Protein AF-A0A0S8G6Y3-F1 (afdb_monomer)

Organism: NCBI:txid1703780

Nearest PDB structures (foldseek):
  7f0o-assembly1_A  TM=4.039E-01  e=5.514E-02  Aspergillus novofumigatus
  8j1c-assembly2_C  TM=6.150E-01  e=6.238E-01  Pseudomonas veronii
  3ec9-assembly1_A  TM=3.733E-01  e=1.213E-01  Burkholderia thailandensis E264
  4hvn-assem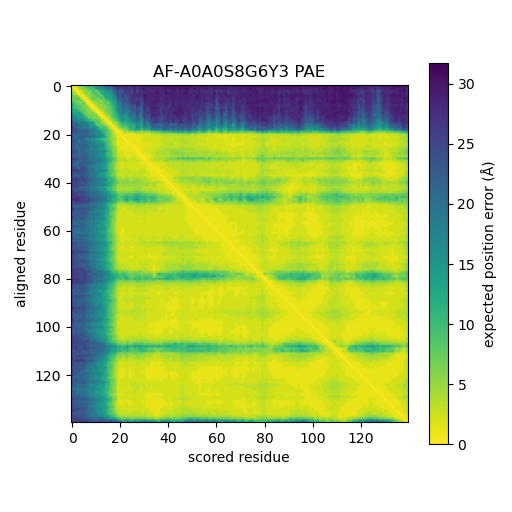bly1_B  TM=4.322E-01  e=3.019E+00  Catenulispora acidiphila DSM 44928
  3dm8-assembly1_A-2  TM=3.164E-01  e=7.042E-01  Rhodopseudomonas palustris

Foldseek 3Di:
DDDPPPPVVVVVVVPPPPPLLLVCLVVVNNPFQAEDDPPAPWAFDPCCPPCNVLVVVVCVSCVVSVVSPVSSCVVPDVDPDDWDKDWDGWTARPVQQKIWTKIWTADPPDPFFRGKMKIFIAHNVVRDGPHIYIYTHTDD

Radius of gyration: 18.97 Å; Cα contacts (8 Å, |Δi|>4): 205; chains: 1; bounding box: 34×41×75 Å

pLDDT: mean 87.9, std 16.83, range [37.69, 98.69]

Solven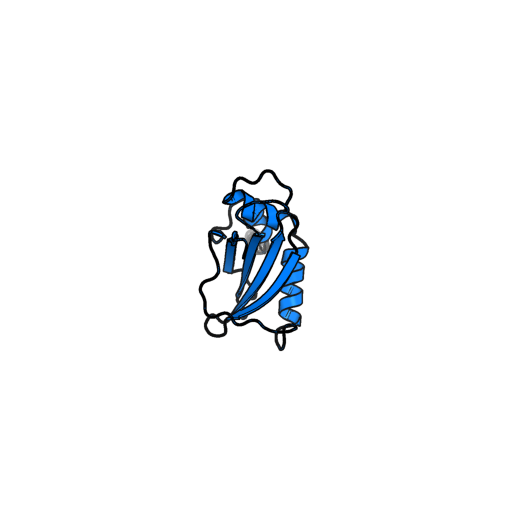t-accessible surface area (backbone atoms only — not comparable to full-atom values): 8390 Å² total; per-residue (Å²): 142,90,84,73,78,71,66,64,64,61,62,67,70,71,74,77,68,80,71,56,66,65,58,29,51,71,67,74,67,48,89,51,66,42,87,40,71,85,83,72,82,55,40,78,45,76,88,40,62,99,42,34,67,62,51,50,54,54,48,48,61,51,67,75,44,56,75,46,58,52,49,65,47,54,78,80,41,98,69,92,72,89,67,62,70,41,82,75,52,43,21,43,18,78,88,77,42,28,39,36,41,33,31,40,20,68,44,82,91,50,93,64,33,42,25,41,38,39,34,42,33,28,35,58,93,76,68,41,82,73,36,35,22,34,34,80,35,64,58,130

Structure (mmCIF, N/CA/C/O backbone):
data_AF-A0A0S8G6Y3-F1
#
_entry.id   AF-A0A0S8G6Y3-F1
#
loop_
_atom_site.group_PDB
_atom_site.id
_atom_site.type_symbol
_atom_site.label_atom_id
_atom_site.label_alt_id
_atom_site.label_comp_id
_atom_site.label_asym_id
_atom_site.label_entity_id
_atom_site.label_seq_id
_atom_site.pdbx_PDB_ins_code
_atom_site.Cartn_x
_atom_site.Cartn_y
_atom_site.Cartn_z
_atom_site.occupancy
_atom_site.B_iso_or_equiv
_atom_site.auth_seq_id
_atom_site.auth_comp_id
_atom_site.auth_asym_id
_atom_site.auth_atom_id
_atom_site.pdbx_PDB_model_num
ATOM 1 N N . MET A 1 1 ? 8.335 -24.201 52.602 1.00 45.75 1 MET A N 1
ATOM 2 C CA . MET A 1 1 ? 7.619 -24.342 51.315 1.00 45.75 1 MET A CA 1
ATOM 3 C C . MET A 1 1 ? 7.036 -22.987 50.979 1.00 45.75 1 MET A C 1
ATOM 5 O O . MET A 1 1 ? 6.250 -22.537 51.787 1.00 45.75 1 MET A O 1
ATOM 9 N N . ASN A 1 2 ? 7.523 -22.307 49.932 1.00 49.50 2 ASN A N 1
ATOM 10 C CA . ASN A 1 2 ? 6.909 -21.140 49.261 1.00 49.50 2 ASN A CA 1
ATOM 11 C C . ASN A 1 2 ? 7.948 -20.544 48.292 1.00 49.50 2 ASN A C 1
ATOM 13 O O . ASN A 1 2 ? 8.603 -19.555 48.598 1.00 49.50 2 ASN A O 1
ATOM 17 N N . LYS A 1 3 ? 8.177 -21.203 47.149 1.00 51.06 3 LYS A N 1
ATOM 18 C CA . LYS A 1 3 ? 9.054 -20.698 46.067 1.00 51.06 3 LYS A CA 1
ATOM 19 C C . LYS A 1 3 ? 8.464 -20.898 44.661 1.00 51.06 3 LYS A C 1
ATOM 21 O O . LYS A 1 3 ? 9.182 -20.786 43.680 1.00 51.06 3 LYS A O 1
ATOM 26 N N . ILE A 1 4 ? 7.166 -21.194 44.555 1.00 51.72 4 ILE A N 1
ATOM 27 C CA . ILE A 1 4 ? 6.521 -21.511 43.265 1.00 51.72 4 ILE A CA 1
ATOM 28 C C . ILE A 1 4 ? 5.763 -20.297 42.684 1.00 51.72 4 ILE A C 1
ATOM 30 O O . ILE A 1 4 ? 5.500 -20.250 41.490 1.00 51.72 4 ILE A O 1
ATOM 34 N N . CYS A 1 5 ? 5.489 -19.253 43.477 1.00 48.59 5 CYS A N 1
ATOM 35 C CA . CYS A 1 5 ? 4.620 -18.153 43.033 1.00 48.59 5 CYS A CA 1
ATOM 36 C C . CYS A 1 5 ? 5.286 -17.127 42.087 1.00 48.59 5 CYS A C 1
ATOM 38 O O . CYS A 1 5 ? 4.589 -16.422 41.367 1.00 48.59 5 CYS A O 1
ATOM 40 N N . SER A 1 6 ? 6.621 -17.030 42.042 1.00 49.47 6 SER A N 1
ATOM 41 C CA . SER A 1 6 ? 7.293 -15.947 41.293 1.00 49.47 6 SER A CA 1
ATOM 42 C C . SER A 1 6 ? 7.605 -16.256 39.825 1.00 49.47 6 SER A C 1
ATOM 44 O O . SER A 1 6 ? 7.946 -15.339 39.087 1.00 49.47 6 SER A O 1
ATOM 46 N N . ILE A 1 7 ? 7.486 -17.508 39.370 1.00 49.56 7 ILE A N 1
ATOM 47 C CA . ILE A 1 7 ? 7.872 -17.886 37.994 1.00 49.56 7 ILE A CA 1
ATOM 48 C C . ILE A 1 7 ? 6.730 -17.635 36.989 1.00 49.56 7 ILE A C 1
ATOM 50 O O . ILE A 1 7 ? 6.986 -17.340 35.825 1.00 49.56 7 ILE A O 1
ATOM 54 N N . ILE A 1 8 ? 5.469 -17.652 37.434 1.00 50.84 8 ILE A N 1
ATOM 55 C CA . ILE A 1 8 ? 4.305 -17.495 36.541 1.00 50.84 8 ILE A CA 1
ATOM 56 C C . ILE A 1 8 ? 4.139 -16.038 36.064 1.00 50.84 8 ILE A C 1
ATOM 58 O O . ILE A 1 8 ? 3.742 -15.804 34.925 1.00 50.84 8 ILE A O 1
ATOM 62 N N . VAL A 1 9 ? 4.533 -15.049 36.874 1.00 50.50 9 VAL A N 1
ATOM 63 C CA . VAL A 1 9 ? 4.421 -13.621 36.512 1.00 50.50 9 VAL A CA 1
ATOM 64 C C . VAL A 1 9 ? 5.449 -13.209 35.446 1.00 50.50 9 VAL A C 1
ATOM 66 O O . VAL A 1 9 ? 5.171 -12.333 34.631 1.00 50.50 9 VAL A O 1
ATOM 69 N N . LEU A 1 10 ? 6.605 -13.881 35.375 1.00 42.72 10 LEU A N 1
ATOM 70 C CA . LEU A 1 10 ? 7.630 -13.592 34.363 1.00 42.72 10 LEU A CA 1
ATOM 71 C C . LEU A 1 10 ? 7.221 -14.080 32.958 1.00 42.72 10 LEU A C 1
ATOM 73 O O . LEU A 1 10 ? 7.642 -13.505 31.959 1.00 42.72 10 LEU A O 1
ATOM 77 N N . CYS A 1 11 ? 6.358 -15.099 32.871 1.00 43.19 11 CYS A N 1
ATOM 78 C CA . CYS A 1 11 ? 5.889 -15.648 31.596 1.00 43.19 11 CYS A CA 1
ATOM 79 C C . CYS A 1 11 ? 4.795 -14.778 30.942 1.00 43.19 11 CYS A C 1
ATOM 81 O O . CYS A 1 11 ? 4.710 -14.719 29.719 1.00 43.19 11 CYS A O 1
ATOM 83 N N . MET A 1 12 ? 4.018 -14.020 31.730 1.00 42.44 12 MET A N 1
ATOM 84 C CA . MET A 1 12 ? 3.025 -13.073 31.192 1.00 42.44 12 MET A CA 1
ATOM 85 C C . MET A 1 12 ? 3.646 -11.790 30.615 1.00 42.44 12 MET A C 1
ATOM 87 O O . MET A 1 12 ? 3.022 -11.148 29.778 1.00 42.44 12 MET A O 1
ATOM 91 N N . MET A 1 13 ? 4.878 -11.427 30.995 1.00 44.94 13 MET A N 1
ATOM 92 C CA . MET A 1 13 ? 5.555 -10.235 30.453 1.00 44.94 13 MET A CA 1
ATOM 93 C C . MET A 1 13 ? 6.292 -10.477 29.123 1.00 44.94 13 MET A C 1
ATOM 95 O O . MET A 1 13 ? 6.786 -9.528 28.520 1.00 44.94 13 MET A O 1
ATOM 99 N N . LEU A 1 14 ? 6.365 -11.722 28.639 1.00 44.75 14 LEU A N 1
ATOM 100 C CA . LEU A 1 14 ? 7.066 -12.082 27.396 1.00 44.75 14 LEU A CA 1
ATOM 101 C C . LEU A 1 14 ? 6.177 -12.068 26.138 1.00 44.75 14 LEU A C 1
ATOM 103 O O . LEU A 1 14 ? 6.687 -12.284 25.043 1.00 44.75 14 LEU A O 1
ATOM 107 N N . MET A 1 15 ? 4.875 -11.791 26.267 1.00 37.69 15 MET A N 1
ATOM 108 C CA . MET A 1 15 ? 3.89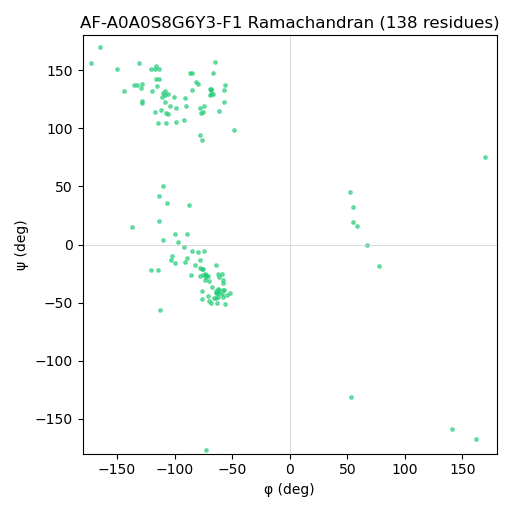1 -11.948 25.179 1.00 37.69 15 MET A CA 1
ATOM 109 C C . MET A 1 15 ? 3.275 -10.632 24.674 1.00 37.69 15 MET A C 1
ATOM 111 O O . MET A 1 15 ? 2.245 -10.651 24.014 1.00 37.69 15 MET A O 1
ATOM 115 N N . CYS A 1 16 ? 3.922 -9.488 24.916 1.00 41.94 16 CYS A N 1
ATOM 116 C CA . CYS A 1 16 ? 3.596 -8.227 24.237 1.00 41.94 16 CYS A CA 1
ATOM 117 C C . CYS A 1 16 ? 4.713 -7.819 23.269 1.00 41.94 16 CYS A C 1
ATOM 119 O O . CYS A 1 16 ? 5.184 -6.684 23.287 1.00 41.94 16 CYS A O 1
ATOM 121 N N . LYS A 1 17 ? 5.157 -8.728 22.393 1.00 46.12 17 LYS A N 1
ATOM 122 C CA . LYS A 1 17 ? 5.716 -8.267 21.120 1.00 46.12 17 LYS A CA 1
ATOM 123 C C . LYS A 1 17 ? 4.526 -7.910 20.241 1.00 46.12 17 LYS A C 1
ATOM 125 O O . LYS A 1 17 ? 3.955 -8.779 19.591 1.00 46.12 17 LYS A O 1
ATOM 130 N N . SER A 1 18 ? 4.144 -6.631 20.253 1.00 45.56 18 SER A N 1
ATOM 131 C CA . SER A 1 18 ? 3.508 -6.013 19.087 1.00 45.56 18 SER A CA 1
ATOM 132 C C . SER A 1 18 ? 4.395 -6.380 17.905 1.00 45.56 18 SER A C 1
ATOM 134 O O . SER A 1 18 ? 5.494 -5.840 17.775 1.00 45.56 18 SER A O 1
ATOM 136 N N . THR A 1 19 ? 4.006 -7.405 17.154 1.00 61.28 19 THR A N 1
ATOM 137 C CA . THR A 1 19 ? 4.857 -7.911 16.087 1.00 61.28 19 THR A CA 1
ATOM 138 C C . THR A 1 19 ? 4.688 -6.932 14.942 1.00 61.28 19 THR A C 1
ATOM 140 O O . THR A 1 19 ? 3.568 -6.669 14.512 1.00 61.28 19 THR A O 1
ATOM 143 N N . ASP A 1 20 ? 5.781 -6.276 14.565 1.00 86.69 20 ASP A N 1
ATOM 144 C CA . ASP A 1 20 ? 5.760 -5.241 13.542 1.00 86.69 20 ASP A CA 1
ATOM 145 C C . ASP A 1 20 ? 5.290 -5.867 12.223 1.00 86.69 20 ASP A C 1
ATOM 147 O O . ASP A 1 20 ? 5.945 -6.751 11.672 1.00 86.69 20 ASP A O 1
ATOM 151 N N . VAL A 1 21 ? 4.127 -5.442 11.725 1.00 92.12 21 VAL A N 1
ATOM 152 C CA . VAL A 1 21 ? 3.551 -5.979 10.485 1.00 92.12 21 VAL A CA 1
ATOM 153 C C . VAL A 1 21 ? 4.498 -5.796 9.296 1.00 92.12 21 VAL A C 1
ATOM 155 O O . VAL A 1 21 ? 4.542 -6.644 8.410 1.00 92.12 21 VAL A O 1
ATOM 158 N N . PHE A 1 22 ? 5.319 -4.742 9.296 1.00 94.50 22 PHE A N 1
ATOM 159 C CA . PHE A 1 22 ? 6.308 -4.521 8.245 1.00 94.50 22 PHE A CA 1
ATOM 160 C C . PHE A 1 22 ? 7.445 -5.540 8.314 1.00 94.50 22 PHE A C 1
ATOM 162 O O . PHE A 1 22 ? 7.940 -5.963 7.275 1.00 94.50 22 PHE A O 1
ATOM 169 N N . GLU A 1 23 ? 7.791 -6.017 9.510 1.00 93.62 23 GLU A N 1
ATOM 170 C CA . GLU A 1 23 ? 8.743 -7.115 9.679 1.00 93.62 23 GLU A CA 1
ATOM 171 C C . GLU A 1 23 ? 8.186 -8.435 9.138 1.00 93.62 23 GLU A C 1
ATOM 173 O O . GLU A 1 23 ? 8.910 -9.211 8.516 1.00 93.62 23 GLU A O 1
ATOM 178 N N . HIS A 1 24 ? 6.884 -8.679 9.301 1.00 93.75 24 HIS A N 1
ATOM 179 C CA . HIS A 1 24 ? 6.242 -9.833 8.674 1.00 93.75 24 HIS A CA 1
ATOM 180 C C . HIS A 1 24 ? 6.270 -9.758 7.149 1.00 93.75 24 HIS A C 1
ATOM 182 O O . HIS A 1 24 ? 6.520 -10.777 6.506 1.00 93.75 24 HIS A O 1
ATOM 188 N N . ILE A 1 25 ? 6.057 -8.567 6.578 1.00 94.12 25 ILE A N 1
ATOM 189 C CA . ILE A 1 25 ? 6.144 -8.359 5.130 1.00 94.12 25 ILE A CA 1
ATOM 190 C C . ILE A 1 25 ? 7.574 -8.609 4.632 1.00 94.12 25 ILE A C 1
ATOM 192 O O . ILE A 1 25 ? 7.739 -9.335 3.658 1.00 94.12 25 ILE A O 1
ATOM 196 N N . ARG A 1 26 ? 8.606 -8.073 5.304 1.00 93.94 26 ARG A N 1
ATOM 197 C CA . ARG A 1 26 ? 10.019 -8.310 4.929 1.00 93.94 26 ARG A CA 1
ATOM 198 C C . ARG A 1 26 ? 10.390 -9.785 4.898 1.00 93.94 26 ARG A C 1
ATOM 200 O O . ARG A 1 26 ? 11.170 -10.204 4.054 1.00 93.94 26 ARG A O 1
ATOM 207 N N . ASN A 1 27 ? 9.867 -10.544 5.855 1.00 93.25 27 ASN A N 1
ATOM 208 C CA . ASN A 1 27 ? 10.175 -11.960 6.011 1.00 93.25 27 ASN A CA 1
ATOM 209 C C . ASN A 1 27 ? 9.233 -12.870 5.205 1.00 93.25 27 ASN A C 1
ATOM 211 O O . ASN A 1 27 ? 9.250 -14.078 5.424 1.00 93.25 27 ASN A O 1
ATOM 215 N N . ASP A 1 28 ? 8.391 -12.312 4.326 1.00 90.62 28 ASP A N 1
ATOM 216 C CA . ASP A 1 28 ? 7.408 -13.055 3.525 1.00 90.62 28 ASP A CA 1
ATOM 217 C C . ASP A 1 28 ? 6.454 -13.924 4.374 1.00 90.62 28 ASP A C 1
ATOM 219 O O . ASP A 1 28 ? 6.010 -14.991 3.960 1.00 90.62 28 ASP A O 1
ATOM 223 N N . THR A 1 29 ? 6.135 -13.466 5.589 1.00 91.50 29 THR A N 1
ATOM 224 C CA . THR A 1 29 ? 5.224 -14.149 6.537 1.00 91.50 29 THR A CA 1
ATOM 225 C C . THR A 1 29 ? 3.897 -13.418 6.732 1.00 91.50 29 THR A C 1
ATOM 227 O O . THR A 1 29 ? 3.096 -13.798 7.583 1.00 91.50 29 THR A O 1
ATOM 230 N N . TYR A 1 30 ? 3.670 -12.334 5.989 1.00 90.88 30 TYR A N 1
ATOM 231 C CA . TYR A 1 30 ? 2.396 -11.627 5.988 1.00 90.88 30 TYR A CA 1
ATOM 232 C C . TYR A 1 30 ? 1.500 -12.176 4.873 1.00 90.88 30 TYR A C 1
ATOM 234 O O . TYR A 1 30 ? 1.718 -11.896 3.697 1.00 90.88 30 TYR A O 1
ATOM 242 N N . ASP A 1 31 ? 0.467 -12.928 5.248 1.00 89.69 31 ASP A N 1
ATOM 243 C CA . ASP A 1 31 ? -0.367 -13.687 4.301 1.00 89.69 31 ASP A CA 1
ATOM 244 C C . ASP A 1 31 ? -1.347 -12.824 3.479 1.00 89.69 31 ASP A C 1
ATOM 246 O O . ASP A 1 31 ? -2.028 -13.323 2.584 1.00 89.69 31 ASP A O 1
ATOM 250 N N . HIS A 1 32 ? -1.435 -11.520 3.759 1.00 93.00 32 HIS A N 1
ATOM 251 C CA . HIS A 1 32 ? -2.421 -10.614 3.157 1.00 93.00 32 HIS A CA 1
ATOM 252 C C . HIS A 1 32 ? -1.818 -9.657 2.119 1.00 93.00 32 HIS A C 1
ATOM 254 O O . HIS A 1 32 ? -2.251 -8.506 2.003 1.00 93.00 32 HIS A O 1
ATOM 260 N N . ILE A 1 33 ? -0.823 -10.123 1.356 1.00 95.75 33 ILE A N 1
ATOM 261 C CA . ILE A 1 33 ? -0.317 -9.418 0.171 1.00 95.75 33 ILE A CA 1
ATOM 262 C C . ILE A 1 33 ? -0.944 -10.035 -1.081 1.00 95.75 33 ILE A C 1
ATOM 264 O O . ILE A 1 33 ? -0.745 -11.210 -1.377 1.00 95.75 33 ILE A O 1
ATOM 268 N N . ILE A 1 34 ? -1.715 -9.241 -1.818 1.00 96.94 34 ILE A N 1
ATOM 269 C CA . ILE A 1 34 ? -2.551 -9.699 -2.929 1.00 96.94 34 ILE A CA 1
ATOM 270 C C . ILE A 1 34 ? -2.113 -9.003 -4.218 1.00 96.94 34 ILE A C 1
ATOM 272 O O . ILE A 1 34 ? -1.977 -7.778 -4.277 1.00 96.94 34 ILE A O 1
ATOM 276 N N . ARG A 1 35 ? -1.939 -9.777 -5.294 1.00 97.06 35 ARG A N 1
ATOM 277 C CA . ARG A 1 35 ? -1.770 -9.218 -6.640 1.00 97.06 35 ARG A CA 1
ATOM 278 C C . ARG A 1 35 ? -3.119 -8.718 -7.156 1.00 97.06 35 ARG A C 1
ATOM 280 O O . ARG A 1 35 ? -4.042 -9.507 -7.329 1.00 97.06 35 ARG A O 1
ATOM 287 N N . GLY A 1 36 ? -3.210 -7.428 -7.448 1.00 96.69 36 GLY A N 1
ATOM 288 C CA . GLY A 1 36 ? -4.413 -6.766 -7.934 1.00 96.69 36 GLY A CA 1
ATOM 289 C C . GLY A 1 36 ? -4.595 -5.385 -7.318 1.00 96.69 36 GLY A C 1
ATOM 290 O O . GLY A 1 36 ? -3.650 -4.752 -6.843 1.00 96.69 36 GLY A O 1
ATOM 291 N N . THR A 1 37 ? -5.831 -4.910 -7.344 1.00 96.69 37 THR A N 1
ATOM 292 C CA . THR A 1 37 ? -6.233 -3.644 -6.732 1.00 96.69 37 THR A CA 1
ATOM 293 C C . THR A 1 37 ? -7.307 -3.904 -5.695 1.00 96.69 37 THR A C 1
ATOM 295 O O . THR A 1 37 ? -8.083 -4.837 -5.854 1.00 96.69 37 THR A O 1
ATOM 298 N N . TYR A 1 38 ? -7.389 -3.068 -4.666 1.00 97.31 38 TYR A N 1
ATOM 299 C CA . TYR A 1 38 ? -8.513 -3.090 -3.737 1.00 97.31 38 TYR A CA 1
ATOM 300 C C . TYR A 1 38 ? -9.834 -2.886 -4.500 1.00 97.31 38 TYR A C 1
ATOM 302 O O . TYR A 1 38 ? -9.985 -1.882 -5.197 1.00 97.31 38 TYR A O 1
ATOM 310 N N . GLU A 1 39 ? -10.761 -3.838 -4.375 1.00 95.25 39 GLU A N 1
ATOM 311 C CA . GLU A 1 39 ? -12.020 -3.883 -5.142 1.00 95.25 39 GLU A CA 1
ATOM 312 C C . GLU A 1 39 ? -13.231 -3.298 -4.392 1.00 95.25 39 GLU A C 1
ATOM 314 O O . GLU A 1 39 ? -14.347 -3.328 -4.906 1.00 95.25 39 GLU A O 1
ATOM 319 N N . GLY A 1 40 ? -13.040 -2.775 -3.176 1.00 94.12 40 GLY A N 1
ATOM 320 C CA . GLY A 1 40 ? -14.125 -2.172 -2.398 1.00 94.12 40 GLY A CA 1
ATOM 321 C C . GLY A 1 40 ? -14.587 -0.806 -2.922 1.00 94.12 40 GLY A C 1
ATOM 322 O O . GLY A 1 40 ? -14.096 -0.274 -3.919 1.00 94.12 40 GLY A O 1
ATOM 323 N N . SER A 1 41 ? -15.527 -0.196 -2.204 1.00 94.81 41 SER A N 1
ATOM 324 C CA . SER A 1 41 ? -16.232 1.033 -2.597 1.00 94.81 41 SER A CA 1
ATOM 325 C C . SER A 1 41 ? -15.506 2.324 -2.177 1.00 94.81 41 SER A C 1
ATOM 327 O O . SER A 1 41 ? -16.122 3.341 -1.847 1.00 94.81 41 SER A O 1
ATOM 329 N N . ALA A 1 42 ? -14.171 2.303 -2.187 1.00 95.44 42 ALA A N 1
ATOM 330 C CA . ALA A 1 42 ? -13.356 3.385 -1.648 1.00 95.44 42 ALA A CA 1
ATOM 331 C C . ALA A 1 42 ? -13.491 4.692 -2.452 1.00 95.44 42 ALA A C 1
ATOM 333 O O . ALA A 1 42 ? -13.294 4.734 -3.668 1.00 95.44 42 ALA A O 1
ATOM 334 N N . GLN A 1 43 ? -13.748 5.794 -1.749 1.00 96.25 43 GLN A N 1
ATOM 335 C CA . GLN A 1 43 ? -13.871 7.132 -2.324 1.00 96.25 43 GLN A CA 1
ATOM 336 C C . GLN A 1 43 ? -12.670 7.994 -1.950 1.00 96.25 43 GLN A C 1
ATOM 338 O O . GLN A 1 43 ? -12.277 8.068 -0.786 1.00 96.25 43 GLN A O 1
ATOM 343 N N . TYR A 1 44 ? -12.082 8.671 -2.937 1.00 95.31 44 TYR A N 1
ATOM 344 C CA . TYR A 1 44 ? -10.976 9.598 -2.700 1.00 95.31 44 TYR A CA 1
ATOM 345 C C . TYR A 1 44 ? -11.374 10.695 -1.705 1.00 95.31 44 TYR A C 1
ATOM 347 O O . TYR A 1 44 ? -12.408 11.346 -1.864 1.00 95.31 44 TYR A O 1
ATOM 355 N N . ILE A 1 45 ? -10.507 10.942 -0.723 1.00 94.00 45 ILE A N 1
ATOM 356 C CA . ILE A 1 45 ? -10.687 12.004 0.267 1.00 94.00 45 ILE A CA 1
ATOM 357 C C . ILE A 1 45 ? -9.632 13.078 0.029 1.00 94.00 45 ILE A C 1
ATOM 359 O O . ILE A 1 45 ? -8.431 12.844 0.190 1.00 94.00 45 ILE A O 1
ATOM 363 N N . ARG A 1 46 ? -10.081 14.279 -0.336 1.00 88.75 46 ARG A N 1
ATOM 364 C CA . ARG A 1 46 ? -9.192 15.432 -0.492 1.00 88.75 46 ARG A CA 1
ATOM 365 C C . ARG A 1 46 ? -8.662 15.866 0.877 1.00 88.75 46 ARG A C 1
ATOM 367 O O . ARG A 1 46 ? -9.440 16.041 1.809 1.00 88.75 46 ARG A O 1
ATOM 374 N N . ASP A 1 47 ? -7.343 16.015 0.982 1.00 85.81 47 ASP A N 1
ATOM 375 C CA . ASP A 1 47 ? -6.621 16.499 2.171 1.00 85.81 47 ASP A CA 1
ATOM 376 C C . ASP A 1 47 ? -6.896 15.719 3.477 1.00 85.81 47 ASP A C 1
ATOM 378 O O . ASP A 1 47 ? -6.647 16.207 4.575 1.00 85.81 47 ASP A O 1
ATOM 382 N N . GLY A 1 48 ? -7.405 14.486 3.374 1.00 85.31 48 GLY A N 1
ATOM 383 C CA . GLY A 1 48 ? -7.644 13.581 4.503 1.00 85.31 48 GLY A CA 1
ATOM 384 C C . GLY A 1 48 ? -8.893 13.864 5.349 1.00 85.31 48 GLY A C 1
ATOM 385 O O . GLY A 1 48 ? -9.374 12.955 6.024 1.00 85.31 48 GLY A O 1
ATOM 386 N N . GLY A 1 49 ? -9.469 15.069 5.285 1.00 90.56 49 GLY A N 1
ATOM 387 C CA . GLY A 1 49 ? -10.727 15.414 5.959 1.00 90.56 49 GLY A CA 1
ATOM 388 C C . GLY A 1 49 ? -10.717 15.095 7.460 1.00 90.56 49 GLY A C 1
ATOM 389 O O . GLY A 1 49 ? -9.766 15.419 8.167 1.00 90.56 49 GLY A O 1
ATOM 390 N N . ALA A 1 50 ? -11.762 14.421 7.949 1.00 93.62 50 ALA A N 1
ATOM 391 C CA . ALA A 1 50 ? -11.855 13.989 9.349 1.00 93.62 50 ALA A CA 1
ATOM 392 C C . ALA A 1 50 ? -10.772 12.969 9.758 1.00 93.62 50 ALA A C 1
ATOM 394 O O . ALA A 1 50 ? -10.508 12.797 10.944 1.00 93.62 50 ALA A O 1
ATOM 395 N N . PHE A 1 51 ? -10.120 12.321 8.789 1.00 97.00 51 PHE A N 1
ATOM 396 C CA . PHE A 1 51 ? -9.112 11.288 9.015 1.00 97.00 51 PHE A CA 1
ATOM 397 C C . PHE A 1 51 ? -7.675 11.805 8.886 1.00 97.00 51 PHE A C 1
ATOM 399 O O . PHE A 1 51 ? -6.749 11.003 8.870 1.00 97.00 51 PHE A O 1
ATOM 406 N N . ALA A 1 52 ? -7.453 13.121 8.780 1.00 96.69 52 ALA A N 1
ATOM 407 C CA . ALA A 1 52 ? -6.129 13.679 8.483 1.00 96.69 52 ALA A CA 1
ATOM 408 C C . ALA A 1 52 ? -5.028 13.199 9.449 1.00 96.69 52 ALA A C 1
ATOM 410 O O . ALA A 1 52 ? -3.948 12.823 8.994 1.00 96.69 52 ALA A O 1
ATOM 411 N N . SER A 1 53 ? -5.315 13.165 10.757 1.00 96.94 53 SER A N 1
ATOM 412 C CA . SER A 1 53 ? -4.367 12.661 11.763 1.00 96.94 53 SER A CA 1
ATOM 413 C C . SER A 1 53 ? -4.066 11.180 11.546 1.00 96.94 53 SER A C 1
ATOM 415 O O . SER A 1 53 ? -2.910 10.801 11.410 1.00 96.94 53 SER A O 1
ATOM 417 N N . LEU A 1 54 ? -5.112 10.363 11.405 1.00 97.56 54 LEU A N 1
ATOM 418 C CA . LEU A 1 54 ? -4.975 8.920 11.222 1.00 97.56 54 LEU A CA 1
ATOM 419 C C . LEU A 1 54 ? -4.206 8.575 9.936 1.00 97.56 54 LEU A C 1
ATOM 421 O O . LEU A 1 54 ? -3.349 7.696 9.913 1.00 97.56 54 LEU A O 1
ATOM 425 N N . ILE A 1 55 ? -4.456 9.323 8.859 1.00 97.88 55 ILE A N 1
ATOM 426 C CA . ILE A 1 55 ? -3.719 9.199 7.600 1.00 97.88 55 ILE A CA 1
ATOM 427 C C . ILE A 1 55 ? -2.249 9.558 7.797 1.00 97.88 55 ILE A C 1
ATOM 429 O O . ILE A 1 55 ? -1.393 8.873 7.243 1.00 97.88 55 ILE A O 1
ATOM 433 N N . ALA A 1 56 ? -1.937 10.614 8.552 1.00 97.62 56 ALA A N 1
ATOM 434 C CA . ALA A 1 56 ? -0.555 10.981 8.838 1.00 97.62 56 ALA A CA 1
ATOM 435 C C . ALA A 1 56 ? 0.173 9.862 9.598 1.00 97.62 56 ALA A C 1
ATOM 437 O O . ALA A 1 56 ? 1.291 9.515 9.218 1.00 97.62 56 ALA A O 1
ATOM 438 N N . ASP A 1 57 ? -0.485 9.236 10.575 1.00 97.62 57 ASP A N 1
ATOM 439 C CA . ASP A 1 57 ? 0.078 8.129 11.352 1.00 97.62 57 ASP A CA 1
ATOM 440 C C . ASP A 1 57 ? 0.311 6.882 10.485 1.00 97.62 57 ASP A C 1
ATOM 442 O O . ASP A 1 57 ? 1.399 6.300 10.488 1.00 97.62 57 ASP A O 1
ATOM 446 N N . PHE A 1 58 ? -0.668 6.495 9.661 1.00 97.62 58 PHE A N 1
ATOM 447 C CA . PHE A 1 58 ? -0.524 5.367 8.732 1.00 97.62 58 PHE A CA 1
ATOM 448 C C . PHE A 1 58 ? 0.545 5.618 7.673 1.00 97.62 58 PHE A C 1
ATOM 450 O O . PHE A 1 58 ? 1.355 4.735 7.385 1.00 97.62 58 PHE A O 1
ATOM 457 N N . ARG A 1 59 ? 0.603 6.835 7.126 1.00 97.56 59 ARG A N 1
ATOM 458 C CA . ARG A 1 59 ? 1.661 7.225 6.193 1.00 97.56 59 ARG A CA 1
ATOM 459 C C . ARG A 1 59 ? 3.021 7.174 6.853 1.00 97.56 59 ARG A C 1
ATOM 461 O O . ARG A 1 59 ? 3.935 6.624 6.254 1.00 97.56 59 ARG A O 1
ATOM 468 N N . HIS A 1 60 ? 3.152 7.695 8.070 1.00 97.50 60 HIS A N 1
ATOM 469 C CA . HIS A 1 60 ? 4.405 7.645 8.807 1.00 97.50 60 HIS A CA 1
ATOM 470 C C . HIS A 1 60 ? 4.876 6.199 8.986 1.00 97.50 60 HIS A C 1
ATOM 472 O O . HIS A 1 60 ? 6.025 5.904 8.690 1.00 97.50 60 HIS A O 1
ATOM 478 N N . ARG A 1 61 ? 3.978 5.280 9.364 1.00 95.94 61 ARG A N 1
ATOM 479 C CA . ARG A 1 61 ? 4.282 3.844 9.490 1.00 95.94 61 ARG A CA 1
ATOM 480 C C . ARG A 1 61 ? 4.779 3.220 8.182 1.00 95.94 61 ARG A C 1
ATOM 482 O O . ARG A 1 61 ? 5.730 2.449 8.208 1.00 95.94 61 ARG A O 1
ATOM 489 N N . VAL A 1 62 ? 4.167 3.542 7.043 1.00 97.00 62 VAL A N 1
ATOM 490 C CA . VAL A 1 62 ? 4.622 3.037 5.733 1.00 97.00 62 VAL A CA 1
ATOM 491 C C . VAL A 1 62 ? 5.949 3.688 5.320 1.00 97.00 62 VAL A C 1
ATOM 493 O O . VAL A 1 62 ? 6.866 3.015 4.860 1.00 97.00 62 VAL A O 1
ATOM 496 N N . GLU A 1 63 ? 6.073 5.003 5.496 1.00 96.75 63 GLU A N 1
ATOM 497 C CA . GLU A 1 63 ? 7.211 5.811 5.042 1.00 96.75 63 GLU A CA 1
ATOM 498 C C . GLU A 1 63 ? 8.450 5.689 5.945 1.00 96.75 63 GLU A C 1
ATOM 500 O O . GLU A 1 63 ? 9.538 6.074 5.530 1.00 96.75 63 GLU A O 1
ATOM 505 N N . THR A 1 64 ? 8.347 5.126 7.150 1.00 96.19 64 THR A N 1
ATOM 506 C CA . THR A 1 64 ? 9.522 4.703 7.935 1.00 96.19 64 THR A CA 1
ATOM 507 C C . THR A 1 64 ? 10.051 3.335 7.511 1.00 96.19 64 THR A C 1
ATOM 509 O O . THR A 1 64 ? 11.214 3.033 7.766 1.00 96.19 64 THR A O 1
ATOM 512 N N . ASN A 1 65 ? 9.241 2.545 6.804 1.00 95.44 65 ASN A N 1
ATOM 513 C CA . ASN A 1 65 ? 9.558 1.201 6.321 1.00 95.44 65 ASN A CA 1
ATOM 514 C C . ASN A 1 65 ? 9.640 1.169 4.782 1.00 95.44 65 ASN A C 1
ATOM 516 O O . ASN A 1 65 ? 9.112 0.270 4.130 1.00 95.44 65 ASN A O 1
ATOM 520 N N . THR A 1 66 ? 10.261 2.188 4.171 1.00 91.81 66 THR A N 1
ATOM 521 C CA . THR A 1 66 ? 10.291 2.340 2.696 1.00 91.81 66 THR A CA 1
ATOM 522 C C . THR A 1 66 ? 10.912 1.163 1.944 1.00 91.81 66 THR A C 1
ATOM 524 O O . THR A 1 66 ? 10.571 0.939 0.783 1.00 91.81 66 THR A O 1
ATOM 527 N N . ASP A 1 67 ? 11.792 0.409 2.599 1.00 91.81 67 ASP A N 1
ATOM 528 C CA . ASP A 1 67 ? 12.436 -0.797 2.080 1.00 91.81 67 ASP A CA 1
ATOM 529 C C . ASP A 1 67 ? 11.426 -1.903 1.735 1.00 91.81 67 ASP A C 1
ATOM 531 O O . ASP A 1 67 ? 11.644 -2.677 0.804 1.00 91.81 67 ASP A O 1
ATOM 535 N N . VAL A 1 68 ? 10.279 -1.917 2.416 1.00 94.62 68 VAL A N 1
ATOM 536 C CA . VAL A 1 68 ? 9.210 -2.897 2.206 1.00 94.62 68 VAL A CA 1
ATOM 537 C C . VAL A 1 68 ? 8.477 -2.695 0.876 1.00 94.62 68 VAL A C 1
ATOM 539 O O . VAL A 1 68 ? 7.951 -3.649 0.305 1.00 94.62 68 VAL A O 1
ATOM 542 N N . LEU A 1 69 ? 8.430 -1.473 0.341 1.00 95.50 69 LEU A N 1
ATOM 543 C CA . LEU A 1 69 ? 7.610 -1.179 -0.838 1.00 95.50 69 LEU A CA 1
ATOM 544 C C . LEU A 1 69 ? 8.150 -1.875 -2.103 1.00 95.50 69 LEU A C 1
ATOM 546 O O . LEU A 1 69 ? 7.376 -2.572 -2.757 1.00 95.50 69 LEU A O 1
ATOM 550 N N . PRO A 1 70 ? 9.449 -1.769 -2.457 1.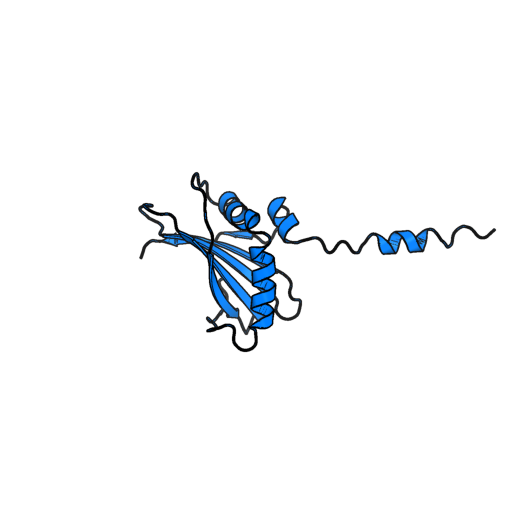00 94.44 70 PRO A N 1
ATOM 551 C CA . PRO A 1 70 ? 10.014 -2.576 -3.536 1.00 94.44 70 PRO A CA 1
ATOM 552 C C . PRO A 1 70 ? 9.869 -4.079 -3.287 1.00 94.44 70 PRO A C 1
ATOM 554 O O . PRO A 1 70 ? 9.538 -4.806 -4.221 1.00 94.44 70 PRO A O 1
ATOM 557 N N . HIS A 1 71 ? 10.053 -4.533 -2.039 1.00 93.69 71 HIS A N 1
ATOM 558 C CA . HIS A 1 71 ? 9.929 -5.946 -1.664 1.00 93.69 71 HIS A CA 1
ATOM 559 C C . HIS A 1 71 ? 8.558 -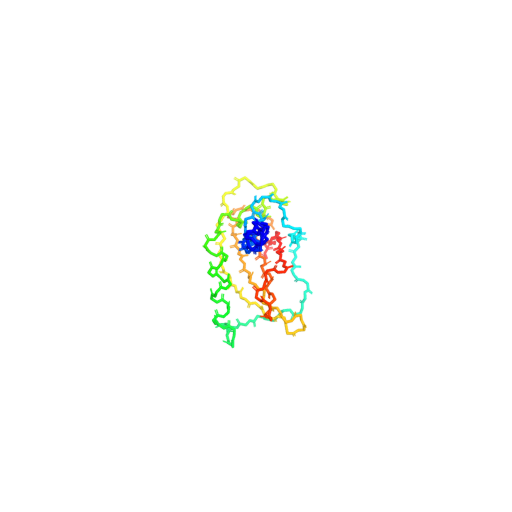6.521 -2.040 1.00 93.69 71 HIS A C 1
ATOM 561 O O . HIS A 1 71 ? 8.497 -7.491 -2.789 1.00 93.69 71 HIS A O 1
ATOM 567 N N . ILE A 1 72 ? 7.468 -5.842 -1.652 1.00 95.88 72 ILE A N 1
ATOM 568 C CA . ILE A 1 72 ? 6.083 -6.220 -1.998 1.00 95.88 72 ILE A CA 1
ATOM 569 C C . ILE A 1 72 ? 5.906 -6.441 -3.505 1.00 95.88 72 ILE A C 1
ATOM 571 O O . ILE A 1 72 ? 5.199 -7.353 -3.931 1.00 95.88 72 ILE A O 1
ATOM 575 N N . VAL A 1 73 ? 6.495 -5.579 -4.335 1.00 95.50 73 VAL A N 1
ATOM 576 C CA . VAL A 1 73 ? 6.341 -5.678 -5.792 1.00 95.50 73 VAL A CA 1
ATOM 577 C C . VAL A 1 73 ? 7.205 -6.804 -6.356 1.00 95.50 73 VAL A C 1
ATOM 579 O O . VAL A 1 73 ? 6.727 -7.568 -7.196 1.00 95.50 73 VAL A O 1
ATOM 582 N N . HIS A 1 74 ? 8.432 -6.973 -5.863 1.00 93.00 74 HIS A N 1
ATOM 583 C CA . HIS A 1 74 ? 9.318 -8.057 -6.288 1.00 93.00 74 HIS A CA 1
ATOM 584 C C . HIS A 1 74 ? 8.762 -9.455 -5.980 1.00 93.00 74 HIS A C 1
ATOM 586 O O . HIS A 1 74 ? 9.075 -10.390 -6.715 1.00 93.00 74 HIS A O 1
ATOM 592 N N . THR A 1 75 ? 7.887 -9.597 -4.978 1.00 91.12 75 THR A N 1
ATOM 593 C CA . THR A 1 75 ? 7.176 -10.855 -4.694 1.00 91.12 75 THR A CA 1
ATOM 594 C C . THR A 1 75 ? 6.339 -11.347 -5.884 1.00 91.12 75 THR A C 1
ATOM 596 O O . THR A 1 75 ? 6.218 -12.552 -6.093 1.00 91.12 75 THR A O 1
ATOM 599 N N . PHE A 1 76 ? 5.769 -10.442 -6.690 1.00 92.69 76 PHE A N 1
ATOM 600 C CA . PHE A 1 76 ? 4.848 -10.803 -7.782 1.00 92.69 76 PHE A CA 1
ATOM 601 C C . PHE A 1 76 ? 5.374 -10.491 -9.180 1.00 92.69 76 PHE A C 1
ATOM 603 O O . PHE A 1 76 ? 4.895 -11.079 -10.153 1.00 92.69 76 PHE A O 1
ATOM 610 N N . PHE A 1 77 ? 6.326 -9.565 -9.298 1.00 91.19 77 PHE A N 1
ATOM 611 C CA . PHE A 1 77 ? 6.784 -9.040 -10.576 1.00 91.19 77 PHE A CA 1
ATOM 612 C C . PHE A 1 77 ? 8.317 -9.121 -10.667 1.00 91.19 77 PHE A C 1
ATOM 614 O O . PHE A 1 77 ? 9.021 -8.532 -9.840 1.00 91.19 77 PHE A O 1
ATOM 621 N N . PRO A 1 78 ? 8.869 -9.819 -11.676 1.00 86.06 78 PRO A N 1
ATOM 622 C CA . PRO A 1 78 ? 10.311 -9.909 -11.871 1.00 86.06 78 PRO A CA 1
ATOM 623 C C . PRO A 1 78 ? 10.841 -8.601 -12.475 1.00 86.06 78 PRO A C 1
ATOM 625 O O . PRO A 1 78 ? 10.892 -8.430 -13.691 1.00 86.06 78 PRO A O 1
ATOM 628 N N . ILE A 1 79 ? 11.219 -7.661 -11.611 1.00 84.12 79 ILE A N 1
ATOM 629 C CA . ILE A 1 79 ? 11.666 -6.315 -11.992 1.00 84.12 79 ILE A CA 1
ATOM 630 C C . ILE A 1 79 ? 13.163 -6.183 -11.722 1.00 84.12 79 ILE A C 1
ATOM 632 O O . ILE A 1 79 ? 13.620 -6.487 -10.624 1.00 84.12 79 ILE A O 1
ATOM 636 N N . ALA A 1 80 ? 13.922 -5.707 -12.712 1.00 74.94 80 ALA A N 1
ATOM 637 C CA . ALA A 1 80 ? 15.357 -5.432 -12.573 1.00 74.94 80 ALA A CA 1
ATOM 638 C C . ALA A 1 80 ? 15.660 -3.984 -12.135 1.00 74.94 80 ALA A C 1
ATOM 640 O O . ALA A 1 80 ? 16.780 -3.667 -11.741 1.00 74.94 80 ALA A O 1
ATOM 641 N N . GLU A 1 81 ? 14.673 -3.096 -12.242 1.00 81.81 81 GLU A N 1
ATOM 642 C CA . GLU A 1 81 ? 14.798 -1.668 -11.966 1.00 81.81 81 GLU A CA 1
ATOM 643 C C . GLU A 1 81 ? 14.617 -1.343 -10.481 1.00 81.81 81 GLU A C 1
ATOM 645 O O . GLU A 1 81 ? 13.805 -1.948 -9.780 1.00 81.81 81 GLU A O 1
ATOM 650 N N . GLN A 1 82 ? 15.327 -0.315 -10.015 1.00 87.44 82 GLN A N 1
ATOM 651 C CA . GLN A 1 82 ? 15.124 0.222 -8.676 1.00 87.44 82 GLN A CA 1
ATOM 652 C C . GLN A 1 82 ? 13.865 1.097 -8.644 1.00 87.44 82 GLN A C 1
ATOM 654 O O . GLN A 1 82 ? 13.818 2.180 -9.230 1.00 87.44 82 GLN A O 1
ATOM 659 N N . LEU A 1 83 ? 12.847 0.649 -7.914 1.00 92.56 83 LEU A N 1
ATOM 660 C CA . LEU A 1 83 ? 11.584 1.368 -7.778 1.00 92.56 83 LEU A CA 1
ATOM 661 C C . LEU A 1 83 ? 11.649 2.416 -6.662 1.00 92.56 83 LEU A C 1
ATOM 663 O O . LEU A 1 83 ? 12.057 2.130 -5.539 1.00 92.56 83 LEU A O 1
ATOM 667 N N . THR A 1 84 ? 11.185 3.634 -6.951 1.00 94.81 84 THR A N 1
ATOM 668 C CA . THR A 1 84 ? 10.988 4.689 -5.942 1.00 94.81 84 THR A CA 1
ATOM 669 C C . THR A 1 84 ? 9.507 5.005 -5.811 1.00 94.81 84 THR A C 1
ATOM 671 O O . THR A 1 84 ? 8.922 5.687 -6.657 1.00 94.81 84 THR A O 1
ATOM 674 N N . PHE A 1 85 ? 8.902 4.525 -4.731 1.00 97.12 85 PHE A N 1
ATOM 675 C CA . PHE A 1 85 ? 7.489 4.741 -4.455 1.00 97.12 85 PHE A CA 1
ATOM 676 C C . PHE A 1 85 ? 7.238 6.109 -3.833 1.00 97.12 85 PHE A C 1
ATOM 678 O O . PHE A 1 85 ? 7.977 6.575 -2.969 1.00 97.12 85 PHE A O 1
ATOM 685 N N . ARG A 1 86 ? 6.151 6.750 -4.262 1.00 97.44 86 ARG A N 1
ATOM 686 C CA . ARG A 1 86 ? 5.660 7.998 -3.675 1.00 97.44 86 ARG A CA 1
ATOM 687 C C . ARG A 1 86 ? 4.192 7.860 -3.327 1.00 97.44 86 ARG A C 1
ATOM 689 O O . ARG A 1 86 ? 3.422 7.333 -4.132 1.00 97.44 86 ARG A O 1
ATOM 696 N N . TYR A 1 87 ? 3.816 8.382 -2.165 1.00 97.62 87 TYR A N 1
ATOM 697 C CA . TYR A 1 87 ? 2.419 8.533 -1.785 1.00 97.62 87 TYR A CA 1
ATOM 698 C C . TYR A 1 87 ? 1.668 9.354 -2.845 1.00 97.62 87 TYR A C 1
ATOM 700 O O . TYR A 1 87 ? 2.188 10.349 -3.363 1.00 97.62 87 TYR A O 1
ATOM 708 N N . LYS A 1 88 ? 0.457 8.914 -3.194 1.00 96.50 88 LYS A N 1
ATOM 709 C CA . LYS A 1 88 ? -0.413 9.581 -4.170 1.00 96.50 88 LYS A CA 1
ATOM 710 C C . LYS A 1 88 ? -1.655 10.146 -3.513 1.00 96.50 88 LYS A C 1
ATOM 712 O O . LYS A 1 88 ? -1.913 11.338 -3.645 1.00 96.50 88 LYS A O 1
ATOM 717 N N . PHE A 1 89 ? -2.417 9.299 -2.834 1.00 96.81 89 PHE A N 1
ATOM 718 C CA . PHE A 1 89 ? -3.641 9.698 -2.157 1.00 96.81 89 PHE A CA 1
ATOM 719 C C . PHE A 1 89 ? -4.116 8.634 -1.171 1.00 96.81 89 PHE A C 1
ATOM 721 O O . PHE A 1 89 ? -3.656 7.492 -1.208 1.00 96.81 89 PHE A O 1
ATOM 728 N N . THR A 1 90 ? -5.107 9.016 -0.370 1.00 98.06 90 THR A N 1
ATOM 729 C CA . THR A 1 90 ? -5.916 8.112 0.441 1.00 98.06 90 THR A CA 1
ATOM 730 C C . THR A 1 90 ? -7.355 8.116 -0.064 1.00 98.06 90 THR A C 1
ATOM 732 O O . THR A 1 90 ? -7.885 9.157 -0.464 1.00 98.06 90 THR A O 1
ATOM 735 N N . ALA A 1 91 ? -7.984 6.949 -0.042 1.00 97.81 91 ALA A N 1
ATOM 736 C CA . ALA A 1 91 ? -9.419 6.785 -0.209 1.00 97.81 91 ALA A CA 1
ATOM 737 C C . ALA A 1 91 ? -10.034 6.193 1.070 1.00 97.81 91 ALA A C 1
ATOM 739 O O . ALA A 1 91 ? -9.356 5.477 1.803 1.00 97.81 91 ALA A O 1
ATOM 740 N N . HIS A 1 92 ? -11.296 6.507 1.345 1.00 98.19 92 HIS A N 1
ATOM 741 C CA . HIS A 1 92 ? -12.069 5.947 2.452 1.00 98.19 92 HIS A CA 1
ATOM 742 C C . HIS A 1 92 ? -13.156 5.041 1.900 1.00 98.19 92 HIS A C 1
ATOM 744 O O . HIS A 1 92 ? -13.951 5.464 1.061 1.00 98.19 92 HIS A O 1
ATOM 750 N N . ASP A 1 93 ? -13.190 3.812 2.392 1.00 98.19 93 ASP A N 1
ATOM 751 C CA . ASP A 1 93 ? -14.306 2.904 2.192 1.00 98.19 93 ASP A CA 1
ATOM 752 C C . ASP A 1 93 ? -15.179 2.940 3.448 1.00 98.19 93 ASP A C 1
ATOM 754 O O . ASP A 1 93 ? -14.801 2.428 4.503 1.00 98.19 93 ASP A O 1
ATOM 758 N N . ALA A 1 94 ? -16.328 3.607 3.343 1.00 97.06 94 ALA A N 1
ATOM 759 C CA . ALA A 1 94 ? -17.237 3.780 4.468 1.00 97.06 94 ALA A CA 1
ATOM 760 C C . ALA A 1 94 ? -17.989 2.490 4.816 1.00 97.06 94 ALA A C 1
ATOM 762 O O . ALA A 1 94 ? -18.410 2.331 5.958 1.00 97.06 94 ALA A O 1
ATOM 763 N N . GLU A 1 95 ? -18.170 1.573 3.866 1.00 97.44 95 GLU A N 1
ATOM 764 C CA . GLU A 1 95 ? -18.836 0.298 4.129 1.00 97.44 95 GLU A CA 1
ATOM 765 C C . GLU A 1 95 ? -17.892 -0.644 4.877 1.00 97.44 95 GLU A C 1
ATOM 767 O O . GLU A 1 95 ? -18.256 -1.196 5.914 1.00 97.44 95 GLU A O 1
ATOM 772 N N . ALA A 1 96 ? -16.648 -0.747 4.404 1.00 97.75 96 ALA A N 1
ATOM 773 C CA . ALA A 1 96 ? -15.616 -1.568 5.031 1.00 97.75 96 ALA A CA 1
ATOM 774 C C . ALA A 1 96 ? -14.948 -0.907 6.252 1.00 97.75 96 ALA A C 1
ATOM 776 O O . ALA A 1 96 ? -14.139 -1.547 6.916 1.00 97.75 96 ALA A O 1
ATOM 777 N N . GLN A 1 97 ? -15.266 0.362 6.546 1.00 97.88 97 GLN A N 1
ATOM 778 C CA . GLN A 1 97 ? -14.650 1.159 7.616 1.00 97.88 97 GLN A CA 1
ATOM 779 C C . GLN A 1 97 ? -13.114 1.163 7.542 1.00 97.88 97 GLN A C 1
ATOM 781 O O . GLN A 1 97 ? -12.424 1.027 8.553 1.00 97.88 97 GLN A O 1
ATOM 786 N N . CYS A 1 98 ? -12.561 1.349 6.340 1.00 98.56 98 CYS A N 1
ATOM 787 C CA . CYS A 1 98 ? -11.116 1.312 6.121 1.00 98.56 98 CYS A CA 1
ATOM 788 C C . CYS A 1 98 ? -10.584 2.504 5.315 1.00 98.56 98 CYS A C 1
ATOM 790 O O . CYS A 1 98 ? -11.284 3.129 4.512 1.00 98.56 98 CYS A O 1
ATOM 792 N N . LEU A 1 99 ? -9.295 2.788 5.494 1.00 98.50 99 LEU A N 1
ATOM 793 C CA . LEU A 1 99 ? -8.526 3.738 4.698 1.00 98.50 99 LEU A CA 1
ATOM 794 C C . LEU A 1 99 ? -7.582 3.000 3.753 1.00 98.50 99 LEU A C 1
ATOM 796 O O . LEU A 1 99 ? -6.795 2.155 4.172 1.00 98.50 99 LEU A O 1
ATOM 800 N N . VAL A 1 100 ? -7.622 3.374 2.477 1.00 98.50 100 VAL A N 1
ATOM 801 C CA . VAL A 1 100 ? -6.779 2.814 1.419 1.00 98.50 100 VAL A CA 1
ATOM 802 C C . VAL A 1 100 ? -5.733 3.849 1.020 1.00 98.50 100 VAL A C 1
ATOM 804 O O . VAL A 1 100 ? -6.042 4.820 0.329 1.00 98.50 100 VAL A O 1
ATOM 807 N N . LEU A 1 101 ? -4.488 3.653 1.450 1.00 98.44 101 LEU A N 1
ATOM 808 C CA . LEU A 1 101 ? -3.352 4.513 1.118 1.00 98.44 101 LEU A CA 1
ATOM 809 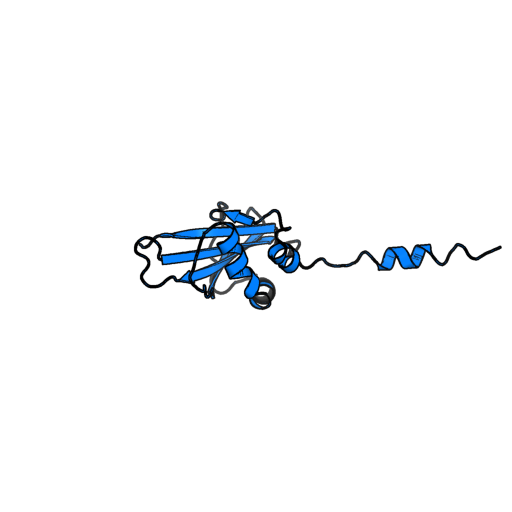C C . LEU A 1 101 ? -2.675 4.002 -0.154 1.00 98.44 101 LEU A C 1
ATOM 811 O O . LEU A 1 101 ? -2.150 2.889 -0.177 1.00 98.44 101 LEU A O 1
ATOM 815 N N . ARG A 1 102 ? -2.633 4.826 -1.206 1.00 98.19 102 ARG A N 1
ATOM 816 C CA . ARG A 1 102 ? -2.022 4.471 -2.492 1.00 98.19 102 ARG A CA 1
ATOM 817 C C . ARG A 1 102 ? -0.625 5.067 -2.641 1.00 98.19 102 ARG A C 1
ATOM 819 O O . ARG A 1 102 ? -0.441 6.285 -2.581 1.00 98.19 102 ARG A O 1
ATOM 826 N N . TYR A 1 103 ? 0.330 4.203 -2.957 1.00 98.44 103 TYR A N 1
ATOM 827 C CA . TYR A 1 103 ? 1.690 4.530 -3.365 1.00 98.44 103 TYR A CA 1
ATOM 828 C C . TYR A 1 103 ? 1.909 4.115 -4.816 1.00 98.44 103 TYR A C 1
ATOM 830 O O . TYR A 1 103 ? 1.290 3.174 -5.309 1.00 98.44 103 TYR A O 1
ATOM 838 N N . PHE A 1 104 ? 2.789 4.827 -5.512 1.00 97.94 104 PHE A N 1
ATOM 839 C CA . PHE A 1 104 ? 3.099 4.548 -6.910 1.00 97.94 104 PHE A CA 1
ATOM 840 C C . PHE A 1 104 ? 4.575 4.792 -7.205 1.00 97.94 104 PHE A C 1
ATOM 842 O O . PHE A 1 104 ? 5.105 5.856 -6.866 1.00 97.94 104 PHE A O 1
ATOM 849 N N . ALA A 1 105 ? 5.208 3.829 -7.865 1.00 96.88 105 ALA A N 1
ATOM 850 C CA . ALA A 1 105 ? 6.532 3.951 -8.452 1.00 96.88 105 ALA A CA 1
ATOM 851 C C . ALA A 1 105 ? 6.391 3.993 -9.971 1.00 96.88 105 ALA A C 1
ATOM 853 O O . ALA A 1 105 ? 5.833 3.082 -10.576 1.00 96.88 105 ALA A O 1
ATOM 854 N N . ARG A 1 106 ? 6.902 5.060 -10.584 1.00 94.81 106 ARG A N 1
ATOM 855 C CA . ARG A 1 106 ? 6.937 5.193 -12.041 1.00 94.81 106 ARG A CA 1
ATOM 856 C C . ARG A 1 106 ? 8.113 4.393 -12.591 1.00 94.81 106 ARG A C 1
ATOM 858 O O . ARG A 1 106 ? 9.209 4.525 -12.054 1.00 94.81 106 ARG A O 1
ATOM 865 N N . ILE A 1 107 ? 7.895 3.688 -13.695 1.00 91.81 107 ILE A N 1
ATOM 866 C CA . ILE A 1 107 ? 8.979 3.144 -14.518 1.00 91.81 107 ILE A CA 1
ATOM 867 C C . ILE A 1 107 ? 9.094 3.992 -15.790 1.00 91.81 107 ILE A C 1
ATOM 869 O O . ILE A 1 107 ? 8.142 4.080 -16.572 1.00 91.81 107 ILE A O 1
ATOM 873 N N . PRO A 1 108 ? 10.186 4.748 -15.968 1.00 80.38 108 PRO A N 1
ATOM 874 C CA . PRO A 1 108 ? 10.389 5.489 -17.201 1.00 80.38 108 PRO A CA 1
ATOM 875 C C . PRO A 1 108 ? 10.593 4.506 -18.364 1.00 80.38 108 PRO A C 1
ATOM 877 O O . PRO A 1 108 ? 11.137 3.427 -18.182 1.00 80.38 108 PRO A O 1
ATOM 880 N N . GLU A 1 109 ? 10.147 4.882 -19.564 1.00 82.25 109 GLU A N 1
ATOM 881 C CA . GLU A 1 109 ? 10.471 4.183 -20.826 1.00 82.25 109 GLU A CA 1
ATOM 882 C C . GLU A 1 109 ? 9.896 2.762 -21.013 1.00 82.25 109 GLU A C 1
ATOM 884 O O . GLU A 1 109 ? 10.056 2.175 -22.087 1.00 82.25 109 GLU A O 1
ATOM 889 N N . HIS A 1 110 ? 9.146 2.222 -20.047 1.00 83.06 110 HIS A N 1
ATOM 890 C CA . HIS A 1 110 ? 8.439 0.957 -20.238 1.00 83.06 110 HIS A CA 1
ATOM 891 C C . HIS A 1 110 ? 7.304 1.111 -21.261 1.00 83.06 110 HIS A C 1
ATOM 893 O O . HIS A 1 110 ? 6.507 2.041 -21.197 1.00 83.06 110 HIS A O 1
ATOM 899 N N . ARG A 1 111 ? 7.207 0.181 -22.219 1.00 85.75 111 ARG A N 1
ATOM 900 C CA . ARG A 1 111 ? 6.304 0.320 -23.380 1.00 85.75 111 ARG A CA 1
ATOM 901 C C . ARG A 1 111 ? 4.826 0.074 -23.082 1.00 85.75 111 ARG A C 1
ATOM 903 O O . ARG A 1 111 ? 3.988 0.471 -23.881 1.00 85.75 111 ARG A O 1
ATOM 910 N N . LEU A 1 112 ? 4.518 -0.628 -21.992 1.00 89.44 112 LEU A N 1
ATOM 911 C CA . LEU A 1 112 ? 3.159 -1.107 -21.692 1.00 89.44 112 LEU A CA 1
ATOM 912 C C . LEU A 1 112 ? 2.593 -0.582 -20.370 1.00 89.44 112 LEU A C 1
ATOM 914 O O . LEU A 1 112 ? 1.381 -0.563 -20.181 1.00 89.44 112 LEU A O 1
ATOM 918 N N . PHE A 1 113 ? 3.458 -0.160 -19.452 1.00 92.25 113 PHE A N 1
ATOM 919 C CA . PHE A 1 113 ? 3.082 0.124 -18.070 1.00 92.25 113 PHE A CA 1
ATOM 920 C C . PHE A 1 113 ? 3.669 1.465 -17.655 1.00 92.25 113 PHE A C 1
ATOM 922 O O . PHE A 1 113 ? 4.822 1.759 -17.952 1.00 92.25 113 PHE A O 1
ATOM 929 N N . ALA A 1 114 ? 2.873 2.273 -16.964 1.00 93.56 114 ALA A N 1
ATOM 930 C CA . ALA A 1 114 ? 3.304 3.528 -16.371 1.00 93.56 114 ALA A CA 1
ATOM 931 C C . ALA A 1 114 ? 4.148 3.303 -15.106 1.00 93.56 114 ALA A C 1
ATOM 933 O O . ALA A 1 114 ? 4.940 4.166 -14.715 1.00 93.56 114 ALA A O 1
ATOM 934 N N . GLY A 1 115 ? 3.945 2.173 -14.425 1.00 95.50 115 GLY A N 1
ATOM 935 C CA . GLY A 1 115 ? 4.568 1.893 -13.140 1.00 95.50 115 GLY A CA 1
ATOM 936 C C . GLY A 1 115 ? 3.875 0.797 -12.354 1.00 95.50 115 GLY A C 1
ATOM 937 O O . GLY A 1 115 ? 3.003 0.096 -12.860 1.00 95.50 115 GLY A O 1
ATOM 938 N N . TYR A 1 116 ? 4.249 0.713 -11.086 1.00 97.12 116 TYR A N 1
ATOM 939 C CA . TYR A 1 116 ? 3.673 -0.199 -10.108 1.00 97.12 116 TYR A CA 1
ATOM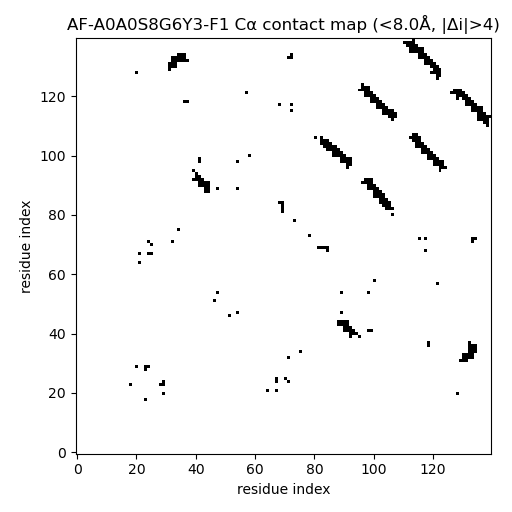 940 C C . TYR A 1 116 ? 2.992 0.602 -9.014 1.00 97.12 116 TYR A C 1
ATOM 942 O O . TYR A 1 116 ? 3.485 1.654 -8.593 1.00 97.12 116 TYR A O 1
ATOM 950 N N . GLN A 1 117 ? 1.867 0.098 -8.531 1.00 97.81 117 GLN A N 1
ATOM 951 C CA . GLN A 1 117 ? 1.185 0.665 -7.380 1.00 97.81 117 GLN A CA 1
ATOM 952 C C . GLN A 1 117 ? 1.148 -0.306 -6.215 1.00 97.81 117 GLN A C 1
ATOM 954 O O . GLN A 1 117 ? 1.123 -1.517 -6.410 1.00 97.81 117 GLN A O 1
ATOM 959 N N . ILE A 1 118 ? 1.056 0.260 -5.018 1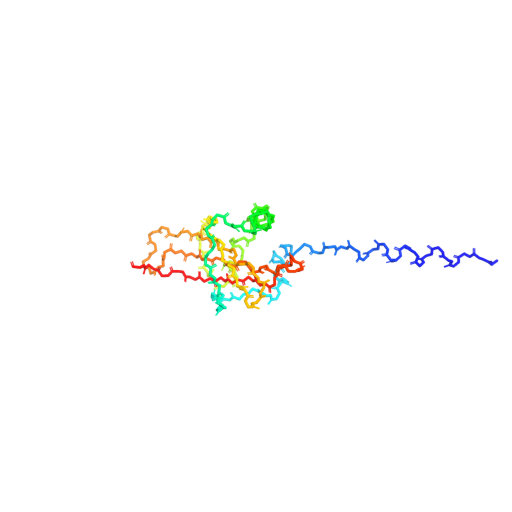.00 98.50 118 ILE A N 1
ATOM 960 C CA . ILE A 1 118 ? 0.762 -0.468 -3.789 1.00 98.50 118 ILE A CA 1
ATOM 961 C C . ILE A 1 118 ? -0.383 0.256 -3.088 1.00 98.50 118 ILE A C 1
ATOM 963 O O . ILE A 1 118 ? -0.379 1.485 -2.993 1.00 98.50 118 ILE A O 1
ATOM 967 N N . GLN A 1 119 ? -1.365 -0.494 -2.609 1.00 98.69 119 GLN A N 1
ATOM 968 C CA . GLN A 1 119 ? -2.462 -0.004 -1.788 1.00 98.69 119 GLN A CA 1
ATOM 969 C C . GLN A 1 119 ? -2.387 -0.685 -0.422 1.00 98.69 119 GLN A C 1
ATOM 971 O O . GLN A 1 119 ? -2.562 -1.897 -0.327 1.00 98.69 119 GLN A O 1
ATOM 976 N N . PHE A 1 120 ? -2.127 0.094 0.624 1.00 98.50 120 PHE A N 1
ATOM 977 C CA . PHE A 1 120 ? -2.206 -0.368 2.008 1.00 98.50 120 PHE A CA 1
ATOM 978 C C . PHE A 1 120 ? -3.611 -0.101 2.536 1.00 98.50 120 PHE A C 1
ATOM 980 O O . PHE A 1 120 ? -4.080 1.036 2.469 1.00 98.50 120 PHE A O 1
ATOM 987 N N . VAL A 1 121 ? -4.272 -1.133 3.050 1.00 98.56 121 VAL A N 1
ATOM 988 C CA . VAL A 1 121 ? -5.632 -1.053 3.583 1.00 98.56 121 VAL A CA 1
ATOM 989 C C . VAL A 1 121 ? -5.568 -1.156 5.097 1.00 98.56 121 VAL A C 1
ATOM 991 O O . VAL A 1 121 ? -5.192 -2.195 5.640 1.00 98.56 121 VAL A O 1
ATOM 994 N N . PHE A 1 122 ? -5.922 -0.068 5.768 1.00 98.38 122 PHE A N 1
ATOM 995 C CA . PHE A 1 122 ? -5.957 0.014 7.220 1.00 98.38 122 PHE A CA 1
ATOM 996 C C . PHE A 1 122 ? -7.394 0.061 7.717 1.00 98.38 122 PHE A C 1
ATOM 998 O O . PHE A 1 122 ? -8.177 0.900 7.272 1.00 98.38 122 PHE A O 1
ATOM 1005 N N . ASP A 1 123 ? -7.719 -0.809 8.661 1.00 98.19 123 ASP A N 1
ATOM 1006 C CA . ASP A 1 123 ? -8.983 -0.772 9.388 1.00 98.19 123 ASP A CA 1
ATOM 1007 C C . ASP A 1 123 ? -9.022 0.463 10.300 1.00 98.19 123 ASP A C 1
ATOM 1009 O O . ASP A 1 123 ? -8.069 0.721 11.038 1.00 98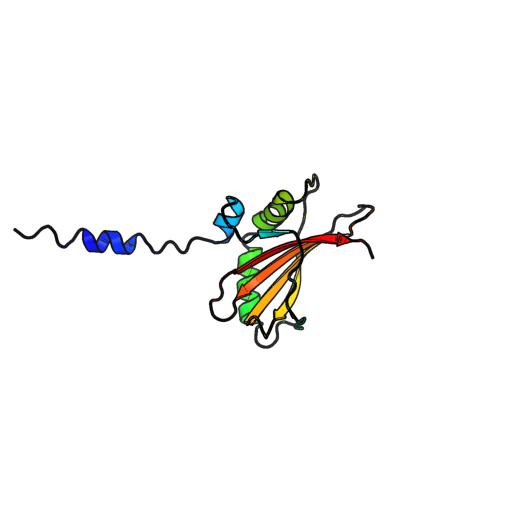.19 123 ASP A O 1
ATOM 1013 N N . ILE A 1 124 ? -10.094 1.257 10.235 1.00 97.69 124 ILE A N 1
ATOM 1014 C CA . ILE A 1 124 ? -10.211 2.495 11.020 1.00 97.69 124 ILE A CA 1
ATOM 1015 C C . ILE A 1 124 ? -10.400 2.191 12.516 1.00 97.69 124 ILE A C 1
ATOM 1017 O O . ILE A 1 124 ? -9.675 2.785 13.312 1.00 97.69 124 ILE A O 1
ATOM 1021 N N . PRO A 1 125 ? -11.317 1.293 12.938 1.00 97.25 125 PRO A N 1
ATOM 1022 C CA . PRO A 1 125 ? -11.544 1.023 14.360 1.00 97.25 125 PRO A CA 1
ATOM 1023 C C . PRO A 1 125 ? -10.340 0.447 15.111 1.00 97.25 125 PRO A C 1
ATOM 1025 O O . PRO A 1 125 ? -10.136 0.773 16.278 1.00 97.25 125 PRO A O 1
ATOM 1028 N N . THR A 1 126 ? -9.577 -0.445 14.475 1.00 96.94 126 THR A N 1
ATOM 1029 C CA . THR A 1 126 ? -8.457 -1.160 15.113 1.00 96.94 126 THR A CA 1
ATOM 1030 C C . THR A 1 126 ? -7.087 -0.602 14.745 1.00 96.94 126 THR A C 1
ATOM 1032 O O . THR A 1 126 ? -6.079 -1.009 15.332 1.00 96.94 126 THR A O 1
ATOM 1035 N N . GLU A 1 127 ? -7.037 0.299 13.763 1.00 96.50 127 GLU A N 1
ATOM 1036 C CA . GLU A 1 127 ? -5.818 0.904 13.223 1.00 96.50 127 GLU A CA 1
ATOM 1037 C C . GLU A 1 127 ? -4.812 -0.117 12.652 1.00 96.50 127 GLU A C 1
ATOM 1039 O O . GLU A 1 127 ? -3.626 0.178 12.441 1.00 96.50 127 GLU A O 1
ATOM 1044 N N . GLN A 1 128 ? -5.269 -1.345 12.399 1.00 95.94 128 GLN A N 1
ATOM 1045 C CA . GLN A 1 128 ? -4.440 -2.435 11.902 1.00 95.94 128 GLN A CA 1
ATOM 1046 C C . GLN A 1 128 ? -4.351 -2.426 10.380 1.00 95.94 128 GLN A C 1
ATOM 1048 O O . GLN A 1 128 ? -5.299 -2.075 9.679 1.00 95.94 128 GLN A O 1
ATOM 1053 N N . LEU A 1 129 ? -3.199 -2.862 9.867 1.00 97.06 129 LEU A N 1
ATOM 1054 C CA . LEU A 1 129 ? -3.043 -3.162 8.448 1.00 97.06 129 LEU A CA 1
ATOM 1055 C C . LEU A 1 129 ? -3.734 -4.500 8.159 1.00 97.06 129 LEU A C 1
ATOM 1057 O O . LEU A 1 129 ? -3.286 -5.541 8.641 1.00 97.06 129 LEU A O 1
ATOM 1061 N N . ILE A 1 130 ? -4.808 -4.463 7.374 1.00 96.75 130 ILE A N 1
ATOM 1062 C CA . ILE A 1 130 ? -5.635 -5.638 7.058 1.00 96.75 130 ILE A CA 1
ATOM 1063 C C . ILE A 1 130 ? -5.378 -6.196 5.656 1.00 96.75 130 ILE A C 1
ATOM 1065 O O . ILE A 1 130 ? -5.799 -7.309 5.354 1.00 96.75 130 ILE A O 1
ATOM 1069 N N . GLY A 1 131 ? -4.682 -5.449 4.797 1.00 97.56 131 GLY A N 1
ATOM 1070 C CA . GLY A 1 131 ? -4.273 -5.957 3.495 1.00 97.56 131 GLY A CA 1
ATOM 1071 C C . GLY A 1 131 ? -3.336 -5.030 2.737 1.00 97.56 131 GLY A C 1
ATOM 1072 O O . GLY A 1 131 ? -3.321 -3.813 2.934 1.00 97.56 131 GLY A O 1
ATOM 1073 N N . VAL A 1 132 ? -2.566 -5.630 1.835 1.00 98.38 132 VAL A N 1
ATOM 1074 C CA . VAL A 1 132 ? -1.671 -4.944 0.907 1.00 98.38 132 VAL A CA 1
ATOM 1075 C C . VAL A 1 132 ? -1.971 -5.446 -0.498 1.00 98.38 132 VAL A C 1
ATOM 1077 O O . VAL A 1 132 ? -1.894 -6.640 -0.761 1.00 98.38 132 VAL A O 1
ATOM 1080 N N . TYR A 1 133 ? -2.294 -4.541 -1.414 1.00 98.50 133 TYR A N 1
ATOM 1081 C CA . TYR A 1 133 ? -2.602 -4.879 -2.804 1.00 98.50 133 TYR A CA 1
ATOM 1082 C C . TYR A 1 133 ? -1.553 -4.266 -3.720 1.00 98.50 133 TYR A C 1
ATOM 1084 O O . TYR A 1 133 ? -1.182 -3.107 -3.536 1.00 98.50 133 TYR A O 1
ATOM 1092 N N . THR A 1 134 ? -1.071 -5.017 -4.706 1.00 98.06 134 THR A N 1
ATOM 1093 C CA . THR A 1 134 ? -0.052 -4.540 -5.650 1.00 98.06 134 THR A CA 1
ATOM 1094 C C . THR A 1 134 ? -0.383 -4.903 -7.090 1.00 98.06 134 THR A C 1
ATOM 1096 O O . THR A 1 134 ? -0.811 -6.018 -7.386 1.00 98.06 134 THR A O 1
ATOM 1099 N N . ALA A 1 135 ? -0.184 -3.955 -8.004 1.00 97.62 135 ALA A N 1
ATOM 1100 C CA . ALA A 1 135 ? -0.538 -4.114 -9.411 1.00 97.62 135 ALA A CA 1
ATOM 1101 C C . ALA A 1 135 ? 0.376 -3.309 -10.343 1.00 97.62 135 ALA A C 1
ATOM 1103 O O . ALA A 1 135 ? 0.863 -2.229 -9.993 1.00 97.62 135 ALA A O 1
ATOM 1104 N N . GLU A 1 136 ? 0.533 -3.820 -11.564 1.00 96.06 136 GLU A N 1
ATOM 1105 C CA . GLU A 1 136 ? 1.019 -3.068 -12.721 1.00 96.06 136 GLU A CA 1
ATOM 1106 C C . GLU A 1 136 ? -0.044 -2.045 -13.140 1.00 96.06 136 GLU A C 1
ATOM 1108 O O . GLU A 1 136 ? -1.230 -2.364 -13.239 1.00 96.06 136 GLU A O 1
ATOM 1113 N N . VAL A 1 137 ? 0.370 -0.806 -13.392 1.00 95.50 137 VAL A N 1
ATOM 1114 C CA . VAL A 1 137 ? -0.505 0.253 -13.903 1.00 95.50 137 VAL A CA 1
ATOM 1115 C C . VAL A 1 137 ? -0.196 0.444 -15.389 1.00 95.50 137 VAL A C 1
ATOM 1117 O O . VAL A 1 137 ? 0.948 0.782 -15.705 1.00 95.50 137 VAL A O 1
ATOM 1120 N N . PRO A 1 138 ? -1.156 0.238 -16.311 1.00 93.12 138 PRO A N 1
ATOM 1121 C CA . PRO A 1 138 ? -0.938 0.433 -17.745 1.00 93.12 138 PRO A CA 1
ATOM 1122 C C . PRO A 1 138 ? -0.643 1.897 -18.088 1.00 93.12 138 PRO A C 1
ATOM 1124 O O . PRO A 1 138 ? -0.984 2.806 -17.330 1.00 93.12 138 PRO A O 1
ATOM 1127 N N . LEU A 1 139 ? 0.023 2.123 -19.223 1.00 88.00 139 LEU A N 1
ATOM 1128 C CA . LEU A 1 139 ? 0.050 3.452 -19.836 1.00 88.00 139 LEU A CA 1
ATOM 1129 C C . LEU A 1 139 ? -1.353 3.789 -20.363 1.00 88.00 139 LEU A C 1
ATOM 1131 O O . LEU A 1 139 ? -1.984 2.937 -20.989 1.00 88.00 139 LEU A O 1
ATOM 1135 N N . GLU A 1 140 ? -1.817 5.006 -20.081 1.00 73.62 140 GLU A N 1
ATOM 1136 C CA . GLU A 1 140 ? -3.038 5.589 -20.662 1.00 73.62 140 GLU A CA 1
ATOM 1137 C C . GLU A 1 140 ? -2.808 6.078 -22.098 1.00 73.62 140 GLU A C 1
ATOM 1139 O O . GLU A 1 140 ? -1.687 6.568 -22.387 1.00 73.62 140 GLU A O 1
#

Secondary structure (DSSP, 8-state):
---STTHHHHHHTT------HHHHHHTT--TTEEES---S--EE-GGGGGGHHHHHHHHHHHHT-TTHHHHHHHTTS---S---EEEEEEEEETTTTEEEEEEEEE-TT-SSEEEEEEEEEEETTT--EEEEEEEEEE--

Sequence (140 aa):
MNKICSIIVLCMMLMCKSTDVFEHIRNDTYDHIIRGTYEGSAQYIRDGGAFASLIADFRHRVETNTDVLPHIVHTFFPIAEQLTFRYKFTAHDAEAQCLVLRYFARIPEHRLFAGYQIQFVFDIPTEQLIGVYTAEVPLE

Mean predicted aligned error: 7.55 Å